Protein AF-A0A2J8VM03-F1 (afdb_monomer_lite)

pLDDT: mean 73.94, std 20.0, range [33.69, 96.19]

Radius of gyration: 18.46 Å; chains: 1; bounding box: 49×29×57 Å

Sequence (136 aa):
MLSLLIICLLPTIEGKNCLRCWPELSALIDYDLQILWGTPGPPTELSQSIHSLFLEDNNFLKPWYLDRDHLEEETAKFFTQVHQAIKTLRDDKTVLLEEIYMHKNLFTERLNKISDGLKEKAPQFLYLLTLPGSLQ

Structure (mmCIF, N/CA/C/O backbone):
data_AF-A0A2J8VM03-F1
#
_entry.id   AF-A0A2J8VM03-F1
#
loop_
_atom_site.group_PDB
_atom_site.id
_atom_site.type_symbol
_atom_site.label_atom_id
_atom_site.label_alt_id
_atom_site.label_comp_id
_atom_site.label_asym_id
_atom_site.label_entity_id
_atom_site.label_seq_id
_atom_site.pdbx_PDB_ins_code
_atom_site.Cartn_x
_atom_site.Cartn_y
_atom_site.Cartn_z
_atom_site.occupancy
_atom_site.B_iso_or_equiv
_atom_site.auth_seq_id
_atom_site.auth_comp_id
_atom_site.auth_asym_id
_atom_site.auth_atom_id
_atom_site.pdbx_PDB_model_num
ATOM 1 N N . MET A 1 1 ? 1.492 -13.453 -26.294 1.00 46.00 1 MET A N 1
ATOM 2 C CA . MET A 1 1 ? 2.097 -13.286 -24.951 1.00 46.00 1 MET A CA 1
ATOM 3 C C . MET A 1 1 ? 3.384 -12.454 -24.967 1.00 46.00 1 MET A C 1
ATOM 5 O O . MET A 1 1 ? 3.677 -11.836 -23.960 1.00 46.00 1 MET A O 1
ATOM 9 N N . LEU A 1 2 ? 4.104 -12.348 -26.095 1.00 40.03 2 LEU A N 1
ATOM 10 C CA . LEU A 1 2 ? 5.310 -11.509 -26.225 1.00 40.03 2 LEU A CA 1
ATOM 11 C C . LEU A 1 2 ? 5.022 -9.988 -26.261 1.00 40.03 2 LEU A C 1
ATOM 13 O O . LEU A 1 2 ? 5.847 -9.191 -25.836 1.00 40.03 2 LEU A O 1
ATOM 17 N N . SER A 1 3 ? 3.834 -9.575 -26.715 1.00 40.75 3 SER A N 1
ATOM 18 C CA . SER A 1 3 ? 3.472 -8.155 -26.877 1.00 40.75 3 SER A CA 1
ATOM 19 C C . SER A 1 3 ? 3.279 -7.389 -25.560 1.00 40.75 3 SER A C 1
ATOM 21 O O . SER A 1 3 ? 3.416 -6.173 -25.556 1.00 40.75 3 SER A O 1
ATOM 23 N N . LEU A 1 4 ? 3.000 -8.081 -24.447 1.00 45.47 4 LEU A N 1
ATOM 24 C CA . LEU A 1 4 ? 2.870 -7.465 -23.117 1.00 45.47 4 LEU A CA 1
ATOM 25 C C . LEU A 1 4 ? 4.227 -7.019 -22.552 1.00 45.47 4 LEU A C 1
ATOM 27 O O . LEU A 1 4 ? 4.305 -5.987 -21.898 1.00 45.47 4 LEU A O 1
ATOM 31 N N . LEU A 1 5 ? 5.305 -7.741 -22.878 1.00 44.03 5 LEU A N 1
ATOM 32 C CA . LEU A 1 5 ? 6.665 -7.405 -22.443 1.00 44.03 5 LEU A CA 1
ATOM 33 C C . LEU A 1 5 ? 7.210 -6.153 -23.152 1.00 44.03 5 LEU A C 1
ATOM 35 O O . LEU A 1 5 ? 8.019 -5.423 -22.591 1.00 44.03 5 LEU A O 1
ATOM 39 N N . ILE A 1 6 ? 6.735 -5.874 -24.370 1.00 42.47 6 ILE A N 1
ATOM 40 C CA . ILE A 1 6 ? 7.183 -4.725 -25.173 1.00 42.47 6 ILE A CA 1
ATOM 41 C C . ILE A 1 6 ? 6.544 -3.414 -24.685 1.00 42.47 6 ILE A C 1
ATOM 43 O O . ILE A 1 6 ? 7.162 -2.358 -24.791 1.00 42.47 6 ILE A O 1
ATOM 47 N N . ILE A 1 7 ? 5.346 -3.468 -24.092 1.00 46.88 7 ILE A N 1
ATOM 48 C CA . ILE A 1 7 ? 4.652 -2.273 -23.581 1.00 46.88 7 ILE A CA 1
ATOM 49 C C . ILE A 1 7 ? 5.328 -1.724 -22.309 1.00 46.88 7 ILE A C 1
ATOM 51 O O . ILE A 1 7 ? 5.284 -0.521 -22.083 1.00 46.88 7 ILE A O 1
ATOM 55 N N . CYS A 1 8 ? 6.027 -2.559 -21.529 1.00 48.91 8 CYS A N 1
ATOM 56 C CA . CYS A 1 8 ? 6.799 -2.113 -20.357 1.00 48.91 8 CYS A CA 1
ATOM 57 C C . CYS A 1 8 ? 8.197 -1.560 -20.685 1.00 48.91 8 CYS A C 1
ATOM 59 O O . CYS A 1 8 ? 8.781 -0.874 -19.853 1.00 48.91 8 CYS A O 1
ATOM 61 N N . LEU A 1 9 ? 8.753 -1.861 -21.865 1.00 41.00 9 LEU A N 1
ATOM 62 C CA . LEU A 1 9 ? 10.109 -1.440 -22.258 1.00 41.00 9 LEU A CA 1
ATOM 63 C C . LEU A 1 9 ? 10.127 -0.218 -23.186 1.00 41.00 9 LEU A C 1
ATOM 65 O O . LEU A 1 9 ? 11.195 0.327 -23.466 1.00 41.00 9 LEU A O 1
ATOM 69 N N . LEU A 1 10 ? 8.965 0.222 -23.671 1.00 33.69 10 LEU A N 1
ATOM 70 C CA . LEU A 1 10 ? 8.850 1.465 -24.419 1.00 33.69 10 LEU A CA 1
ATOM 71 C C . LEU A 1 10 ? 8.562 2.604 -23.438 1.00 33.69 10 LEU A C 1
ATOM 73 O O . LEU A 1 10 ? 7.562 2.535 -22.724 1.00 33.69 10 LEU A O 1
ATOM 77 N N . PRO A 1 11 ? 9.381 3.671 -23.408 1.00 38.25 11 PRO A N 1
ATOM 78 C CA . PRO A 1 11 ? 9.011 4.873 -22.690 1.00 38.25 11 PRO A CA 1
ATOM 79 C C . PRO A 1 11 ? 7.780 5.426 -23.404 1.00 38.25 11 PRO A C 1
ATOM 81 O O . PRO A 1 11 ? 7.889 6.029 -24.472 1.00 38.25 11 PRO A O 1
ATOM 84 N N . THR A 1 12 ? 6.584 5.188 -22.865 1.00 38.94 12 THR A N 1
ATOM 85 C CA . THR A 1 12 ? 5.425 5.967 -23.282 1.00 38.94 12 THR A CA 1
ATOM 86 C C . THR A 1 12 ? 5.795 7.421 -23.049 1.00 38.94 12 THR A C 1
ATOM 88 O O . THR A 1 12 ? 6.120 7.823 -21.935 1.00 38.94 12 THR A O 1
ATOM 91 N N . ILE A 1 13 ? 5.787 8.182 -24.140 1.00 39.03 13 ILE A N 1
ATOM 92 C CA . ILE A 1 13 ? 6.237 9.575 -24.278 1.00 39.03 13 ILE A CA 1
ATOM 93 C C . ILE A 1 13 ? 5.447 10.546 -23.364 1.00 39.03 13 ILE A C 1
ATOM 95 O O . ILE A 1 13 ? 5.728 11.737 -23.306 1.00 39.03 13 ILE A O 1
ATOM 99 N N . GLU A 1 14 ? 4.523 10.036 -22.553 1.00 39.06 14 GLU A N 1
ATOM 100 C CA . GLU A 1 14 ? 3.892 10.738 -21.445 1.00 39.06 14 GLU A CA 1
ATOM 101 C C . GLU A 1 14 ? 4.257 10.048 -20.128 1.00 39.06 14 GLU A C 1
ATOM 103 O O . GLU A 1 14 ? 3.719 8.991 -19.800 1.00 39.06 14 GLU A O 1
ATOM 108 N N . GLY A 1 15 ? 5.180 10.655 -19.378 1.00 45.25 15 GLY A N 1
ATOM 109 C CA . GLY A 1 15 ? 5.650 10.187 -18.076 1.00 45.25 15 GLY A CA 1
ATOM 110 C C . GLY A 1 15 ? 4.538 10.100 -17.033 1.00 45.25 15 GLY A C 1
ATOM 111 O O . GLY A 1 15 ? 4.345 11.017 -16.241 1.00 45.25 15 GLY A O 1
ATOM 112 N N . LYS A 1 16 ? 3.824 8.977 -17.019 1.00 46.19 16 LYS A N 1
ATOM 113 C CA . LYS A 1 16 ? 2.912 8.574 -15.948 1.00 46.19 16 LYS A CA 1
ATOM 114 C C . LYS A 1 16 ? 3.564 7.415 -15.191 1.00 46.19 16 LYS A C 1
ATOM 116 O O . LYS A 1 16 ? 4.279 6.608 -15.779 1.00 46.19 16 LYS A O 1
ATOM 121 N N . ASN A 1 17 ? 3.390 7.403 -13.873 1.00 52.91 17 ASN A N 1
ATOM 122 C CA . ASN A 1 17 ? 4.018 6.452 -12.953 1.00 52.91 17 ASN A CA 1
ATOM 123 C C . ASN A 1 17 ? 3.772 4.976 -13.352 1.00 52.91 17 ASN A C 1
ATOM 125 O O . ASN A 1 17 ? 2.734 4.629 -13.914 1.00 52.91 17 ASN A O 1
ATOM 129 N N . CYS A 1 18 ? 4.718 4.088 -13.014 1.00 59.84 18 CYS A N 1
ATOM 130 C CA . CYS A 1 18 ? 4.614 2.638 -13.259 1.00 59.84 18 CYS A CA 1
ATOM 131 C C . CYS A 1 18 ? 3.404 1.993 -12.540 1.00 59.84 18 CYS A C 1
ATOM 133 O O . CYS A 1 18 ? 2.971 0.899 -12.876 1.00 59.84 18 CYS A O 1
ATOM 135 N N . LEU A 1 19 ? 2.761 2.704 -11.608 1.00 57.62 19 LEU A N 1
ATOM 136 C CA . LEU A 1 19 ? 1.513 2.269 -10.975 1.00 57.62 19 LEU A CA 1
ATOM 137 C C . LEU A 1 19 ? 0.364 2.123 -11.985 1.00 57.62 19 LEU A C 1
ATOM 139 O O . LEU A 1 19 ? -0.469 1.233 -11.837 1.00 57.62 19 LEU A O 1
ATOM 143 N N . ARG A 1 20 ? 0.353 2.905 -13.076 1.00 56.12 20 ARG A N 1
ATOM 144 C CA . ARG A 1 20 ? -0.594 2.691 -14.188 1.00 56.12 20 ARG A CA 1
ATOM 145 C C . ARG A 1 20 ? -0.268 1.466 -15.047 1.00 56.12 20 ARG A C 1
ATOM 147 O O . ARG A 1 20 ? -1.1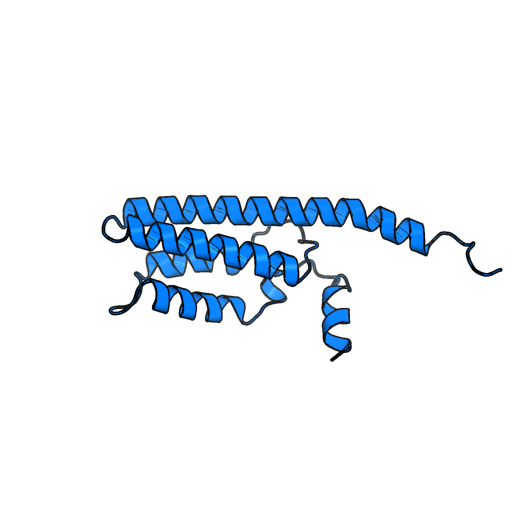27 1.033 -15.810 1.00 56.12 20 ARG A O 1
ATOM 154 N N . CYS A 1 21 ? 0.931 0.894 -14.923 1.00 64.06 21 CYS A N 1
ATOM 155 C CA . CYS A 1 21 ? 1.277 -0.383 -15.552 1.00 64.06 21 CYS A CA 1
ATOM 156 C C . CYS A 1 21 ? 0.620 -1.574 -14.838 1.00 64.06 21 CYS A C 1
ATOM 158 O O . CYS A 1 21 ? 0.650 -2.682 -15.371 1.00 64.06 21 CYS A O 1
ATOM 160 N N . TRP A 1 22 ? 0.010 -1.350 -13.668 1.00 72.44 22 TRP A N 1
ATOM 161 C CA . TRP A 1 22 ? -0.699 -2.372 -12.909 1.00 72.44 22 TRP A CA 1
ATOM 162 C C . TRP A 1 22 ? -2.113 -1.909 -12.516 1.00 72.44 22 TRP A C 1
ATOM 164 O O . TRP A 1 22 ? -2.373 -1.572 -11.360 1.00 72.44 22 TRP A O 1
ATOM 174 N N . PRO A 1 23 ? -3.053 -1.881 -13.476 1.00 70.44 23 PRO A N 1
ATOM 175 C CA . PRO A 1 23 ? -4.399 -1.351 -13.257 1.00 70.44 23 PRO A CA 1
ATOM 176 C C . PRO A 1 23 ? -5.198 -2.115 -12.188 1.00 70.44 23 PRO A C 1
ATOM 178 O O . PRO A 1 23 ? -6.060 -1.530 -11.539 1.00 70.44 23 PRO A O 1
ATOM 181 N N . GLU A 1 24 ? -4.900 -3.397 -11.962 1.00 79.75 24 GLU A N 1
ATOM 182 C CA . GLU A 1 24 ? -5.551 -4.224 -10.939 1.00 79.75 24 GLU A CA 1
ATOM 183 C C . GLU A 1 24 ? -5.014 -3.990 -9.520 1.00 79.75 24 GLU A C 1
ATOM 185 O O . GLU A 1 24 ? -5.624 -4.464 -8.562 1.00 79.75 24 GLU A O 1
ATOM 190 N N . LEU A 1 25 ? -3.896 -3.271 -9.358 1.00 78.94 25 LEU A N 1
ATOM 191 C CA . LEU A 1 25 ? -3.206 -3.135 -8.074 1.00 78.94 25 LEU A CA 1
ATOM 192 C C . LEU A 1 25 ? -4.127 -2.591 -6.978 1.00 78.94 25 LEU A C 1
ATOM 194 O O . LEU A 1 25 ? -4.205 -3.173 -5.905 1.00 78.94 25 LEU A O 1
ATOM 198 N N . SER A 1 26 ? -4.885 -1.532 -7.263 1.00 80.25 26 SER A N 1
ATOM 199 C CA . SER A 1 26 ? -5.823 -0.942 -6.296 1.00 80.25 26 SER A CA 1
ATOM 200 C C . SER A 1 26 ? -6.864 -1.960 -5.796 1.00 80.25 26 SER A C 1
ATOM 202 O O . SER A 1 26 ? -7.109 -2.048 -4.596 1.00 80.25 26 SER A O 1
ATOM 204 N N . ALA A 1 27 ? -7.404 -2.801 -6.685 1.00 84.56 27 ALA A N 1
ATOM 205 C CA . ALA A 1 27 ? -8.381 -3.825 -6.312 1.00 84.56 27 ALA A CA 1
ATOM 206 C C . ALA A 1 27 ? -7.753 -4.991 -5.527 1.00 84.56 27 ALA A C 1
ATOM 208 O O . ALA A 1 27 ? -8.375 -5.524 -4.608 1.00 84.56 27 ALA A O 1
ATOM 209 N N . LEU A 1 28 ? -6.520 -5.383 -5.867 1.00 85.06 28 LEU A N 1
ATOM 210 C CA . LEU A 1 28 ? -5.767 -6.397 -5.117 1.00 85.06 28 LEU A CA 1
ATOM 211 C C . LEU A 1 28 ? -5.463 -5.924 -3.693 1.00 85.06 28 LEU A C 1
ATOM 213 O O . LEU A 1 28 ? -5.590 -6.689 -2.745 1.00 85.06 28 LEU A O 1
ATOM 217 N N . ILE A 1 29 ? -5.145 -4.642 -3.542 1.00 84.38 29 ILE A N 1
ATOM 218 C CA . ILE A 1 29 ? -4.909 -4.000 -2.251 1.00 84.38 29 ILE A CA 1
ATOM 219 C C . ILE A 1 29 ? -6.151 -4.025 -1.367 1.00 84.38 29 ILE A C 1
ATOM 221 O O . ILE A 1 29 ? -6.046 -4.359 -0.189 1.00 84.38 29 ILE A O 1
ATOM 225 N N . ASP A 1 30 ? -7.319 -3.700 -1.924 1.00 87.06 30 ASP A N 1
ATOM 226 C CA . ASP A 1 30 ? -8.584 -3.782 -1.190 1.00 87.06 30 ASP A CA 1
ATOM 227 C C . ASP A 1 30 ? -8.870 -5.207 -0.721 1.00 87.06 30 ASP A C 1
ATOM 229 O O . ASP A 1 30 ? -9.238 -5.429 0.435 1.00 87.06 30 ASP A O 1
ATOM 233 N N . TYR A 1 31 ? -8.666 -6.180 -1.611 1.00 88.31 31 TYR A N 1
ATOM 234 C CA . TYR A 1 31 ? -8.830 -7.593 -1.299 1.00 88.31 31 TYR A CA 1
ATOM 235 C C . TYR A 1 31 ? -7.888 -8.043 -0.174 1.00 88.31 31 TYR A C 1
ATOM 237 O O . TYR A 1 31 ? -8.343 -8.628 0.814 1.00 88.31 31 TYR A O 1
ATOM 245 N N . ASP A 1 32 ? -6.599 -7.724 -0.277 1.00 89.38 32 ASP A N 1
ATOM 246 C CA . ASP A 1 32 ? -5.606 -8.091 0.729 1.00 89.38 32 ASP A CA 1
ATOM 247 C C . ASP A 1 32 ? -5.904 -7.407 2.062 1.00 89.38 32 ASP A C 1
ATOM 249 O O . ASP A 1 32 ? -5.942 -8.066 3.099 1.00 89.38 32 ASP A O 1
ATOM 253 N N . LEU A 1 33 ? -6.201 -6.106 2.063 1.00 90.12 33 LEU A N 1
ATOM 254 C CA . LEU A 1 33 ? -6.527 -5.372 3.284 1.00 90.12 33 LEU A CA 1
ATOM 255 C C . LEU A 1 33 ? -7.773 -5.943 3.975 1.00 90.12 33 LEU A C 1
ATOM 257 O O . LEU A 1 33 ? -7.798 -6.075 5.202 1.00 90.12 33 LEU A O 1
ATOM 261 N N . GLN A 1 34 ? -8.781 -6.338 3.197 1.00 91.44 34 GLN A N 1
ATOM 262 C CA . GLN A 1 34 ? -9.978 -6.999 3.704 1.00 91.44 34 GLN A CA 1
ATOM 263 C C . GLN A 1 34 ? -9.654 -8.349 4.366 1.00 91.44 34 GLN A C 1
ATOM 265 O O . GLN A 1 34 ? -10.234 -8.667 5.408 1.00 91.44 34 GLN A O 1
ATOM 270 N N . ILE A 1 35 ? -8.718 -9.124 3.810 1.00 90.88 35 ILE A N 1
ATOM 271 C CA . ILE A 1 35 ? -8.237 -10.378 4.411 1.00 90.88 35 ILE A CA 1
ATOM 272 C C . ILE A 1 35 ? -7.445 -10.110 5.688 1.00 90.88 35 ILE A C 1
ATOM 274 O O . ILE A 1 35 ? -7.679 -10.766 6.703 1.00 90.88 35 ILE A O 1
ATOM 278 N N . LEU A 1 36 ? -6.520 -9.149 5.649 1.00 90.38 36 LEU A N 1
ATOM 279 C CA . LEU A 1 36 ? -5.667 -8.813 6.786 1.00 90.38 36 LEU A CA 1
ATOM 280 C C . LEU A 1 36 ? -6.481 -8.309 7.979 1.00 90.38 36 LEU A C 1
ATOM 282 O O . LEU A 1 36 ? -6.121 -8.571 9.127 1.00 90.38 36 LEU A O 1
ATOM 286 N N . TRP A 1 37 ? -7.573 -7.593 7.712 1.00 91.44 37 TRP A N 1
ATOM 287 C CA . TRP A 1 37 ? -8.421 -7.023 8.748 1.00 91.44 37 TRP A CA 1
ATOM 288 C C . TRP A 1 37 ? -9.510 -7.983 9.252 1.00 91.44 37 TRP A C 1
ATOM 290 O O . TRP A 1 37 ? -9.772 -8.062 10.457 1.00 91.44 37 TRP A O 1
ATOM 300 N N . GLY A 1 38 ? -10.153 -8.727 8.350 1.00 89.44 38 GLY A N 1
ATOM 301 C CA . GLY A 1 38 ? -11.283 -9.602 8.665 1.00 89.44 38 GLY A CA 1
ATOM 302 C C . GLY A 1 38 ? -12.627 -8.868 8.756 1.00 89.44 38 GLY A C 1
ATOM 303 O O . GLY A 1 38 ? -12.810 -7.797 8.182 1.00 89.44 38 GLY A O 1
ATOM 304 N N . THR A 1 39 ? -13.603 -9.477 9.438 1.00 84.75 39 THR A N 1
ATOM 305 C CA . THR A 1 39 ? -14.967 -8.940 9.606 1.00 84.75 39 THR A CA 1
ATOM 306 C C . THR A 1 39 ? -15.187 -8.357 11.009 1.00 84.75 39 THR A C 1
ATOM 308 O O . THR A 1 39 ? -14.894 -9.059 11.980 1.00 84.75 39 THR A O 1
ATOM 311 N N . PRO A 1 40 ? -15.772 -7.148 11.152 1.00 85.06 40 PRO A N 1
ATOM 312 C CA . PRO A 1 40 ? -16.143 -6.203 10.087 1.00 85.06 40 PRO A CA 1
ATOM 313 C C . PRO A 1 40 ? -14.902 -5.655 9.364 1.00 85.06 40 PRO A C 1
ATOM 315 O O . PRO A 1 40 ? -13.818 -5.709 9.934 1.00 85.06 40 PRO A O 1
ATOM 318 N N . GLY A 1 41 ? -15.071 -5.170 8.126 1.00 86.31 41 GLY A N 1
ATOM 319 C CA . GLY A 1 41 ? -13.976 -4.705 7.260 1.00 86.31 41 GLY A CA 1
ATOM 320 C C . GLY A 1 41 ? -13.117 -3.570 7.842 1.00 86.31 41 GLY A C 1
ATOM 321 O O . GLY A 1 41 ? -13.432 -3.034 8.911 1.00 86.31 41 GLY A O 1
ATOM 322 N N . PRO A 1 42 ? -12.013 -3.213 7.160 1.00 89.19 42 PRO A N 1
ATOM 323 C CA . PRO A 1 42 ? -11.062 -2.224 7.649 1.00 89.19 42 PRO A CA 1
ATOM 324 C C . PRO A 1 42 ? -11.702 -0.838 7.810 1.00 89.19 42 PRO A C 1
ATOM 326 O O . PRO A 1 42 ? -12.627 -0.489 7.073 1.00 89.19 42 PRO A O 1
ATOM 329 N N . PRO A 1 43 ? -11.192 -0.005 8.736 1.00 89.94 43 PRO A N 1
ATOM 330 C CA . PRO A 1 43 ? -11.568 1.392 8.830 1.00 89.94 43 PRO A CA 1
ATOM 331 C C . PRO A 1 43 ? -11.354 2.094 7.492 1.00 89.94 43 PRO A C 1
ATOM 333 O O . PRO A 1 43 ? -10.331 1.904 6.823 1.00 89.94 43 PRO A O 1
ATOM 336 N N . THR A 1 44 ? -12.304 2.947 7.122 1.00 89.31 44 THR A N 1
ATOM 337 C CA . THR A 1 44 ? -12.251 3.701 5.868 1.00 89.31 44 THR A CA 1
ATOM 338 C C . THR A 1 44 ? -10.976 4.535 5.770 1.00 89.31 44 THR A C 1
ATOM 340 O O . THR A 1 44 ? -10.386 4.612 4.699 1.00 89.31 44 THR A O 1
ATOM 343 N N . GLU A 1 45 ? -10.496 5.099 6.880 1.00 90.19 45 GLU A N 1
ATOM 344 C CA . GLU A 1 45 ? -9.297 5.943 6.900 1.00 90.19 45 GLU A CA 1
ATOM 345 C C . GLU A 1 45 ? -8.014 5.155 6.628 1.00 90.19 45 GLU A C 1
ATOM 347 O O . GLU A 1 45 ? -7.099 5.674 5.992 1.00 90.19 45 GLU A O 1
ATOM 352 N N . LEU A 1 46 ? -7.951 3.890 7.061 1.00 89.12 46 LEU A N 1
ATOM 353 C CA . LEU A 1 46 ? -6.823 3.012 6.752 1.00 89.12 46 LEU A CA 1
ATOM 354 C C . LEU A 1 46 ? -6.789 2.708 5.253 1.00 89.12 46 LEU A C 1
ATOM 356 O O . LEU A 1 46 ? -5.754 2.872 4.609 1.00 89.12 46 LEU A O 1
ATOM 360 N N . SER A 1 47 ? -7.943 2.336 4.699 1.00 88.00 47 SER A N 1
ATOM 361 C CA . SER A 1 47 ? -8.090 2.043 3.272 1.00 88.00 47 SER A CA 1
ATOM 362 C C . SER A 1 47 ? -7.754 3.277 2.428 1.00 88.00 47 SER A C 1
ATOM 364 O O . SER A 1 47 ? -6.929 3.206 1.523 1.00 88.00 47 SER A O 1
ATOM 366 N N . GLN A 1 48 ? -8.307 4.443 2.777 1.00 88.38 48 GLN A N 1
ATOM 367 C CA . GLN A 1 48 ? -8.011 5.718 2.114 1.00 88.38 48 GLN A CA 1
ATOM 368 C C . GLN A 1 48 ? -6.530 6.095 2.207 1.00 88.38 48 GLN A C 1
ATOM 370 O O . GLN A 1 48 ? -5.957 6.542 1.215 1.00 88.38 48 GLN A O 1
ATOM 375 N N . SER A 1 49 ? -5.897 5.891 3.367 1.00 87.38 49 SER A N 1
ATOM 376 C CA . SER A 1 49 ? -4.466 6.151 3.535 1.00 87.38 49 SER A CA 1
ATOM 377 C C . SER A 1 49 ? -3.632 5.275 2.602 1.00 87.38 49 SER A C 1
ATOM 379 O O . SER A 1 49 ? -2.741 5.788 1.928 1.00 87.38 49 SER A O 1
ATOM 381 N N . ILE A 1 50 ? -3.933 3.980 2.494 1.00 87.19 50 ILE A N 1
ATOM 382 C CA . ILE A 1 50 ? -3.208 3.081 1.588 1.00 87.19 50 ILE A CA 1
ATOM 383 C C . ILE A 1 50 ? -3.469 3.460 0.125 1.00 87.19 50 ILE A C 1
ATOM 385 O O . ILE A 1 50 ? -2.517 3.579 -0.638 1.00 87.19 50 ILE A O 1
ATOM 389 N N . HIS A 1 51 ? -4.717 3.741 -0.265 1.00 84.12 51 HIS A N 1
ATOM 390 C CA . HIS A 1 51 ? -5.053 4.152 -1.637 1.00 84.12 51 HIS A CA 1
ATOM 391 C C . HIS A 1 51 ? -4.405 5.467 -2.065 1.00 84.12 51 HIS A C 1
ATOM 393 O O . HIS A 1 51 ? -4.096 5.634 -3.244 1.00 84.12 51 HIS A O 1
ATOM 399 N N . SER A 1 52 ? -4.149 6.388 -1.132 1.00 82.44 52 SER A N 1
ATOM 400 C CA . SER A 1 52 ? -3.481 7.660 -1.441 1.00 82.44 52 SER A CA 1
ATOM 401 C C . SER A 1 52 ? -2.088 7.455 -2.057 1.00 82.44 52 SER A C 1
ATOM 403 O O . SER A 1 52 ? -1.701 8.235 -2.921 1.00 82.44 52 SER A O 1
ATOM 405 N N . LEU A 1 53 ? -1.392 6.350 -1.738 1.00 74.69 53 LEU A N 1
ATOM 406 C CA . LEU A 1 53 ? -0.134 5.969 -2.406 1.00 74.69 53 LEU A CA 1
ATOM 407 C C . LEU A 1 53 ? -0.271 5.829 -3.927 1.00 74.69 53 LEU A C 1
ATOM 409 O O . LEU A 1 53 ? 0.689 6.067 -4.656 1.00 74.69 53 LEU A O 1
ATOM 413 N N . PHE A 1 54 ? -1.436 5.369 -4.387 1.00 67.88 54 PHE A N 1
ATOM 414 C CA . PHE A 1 54 ? -1.664 4.934 -5.765 1.00 67.88 54 PHE A CA 1
ATOM 415 C C . PHE A 1 54 ? -2.474 5.939 -6.580 1.00 67.88 54 PHE A C 1
ATOM 417 O O . PHE A 1 54 ? -2.392 5.942 -7.807 1.00 67.88 54 PHE A O 1
ATOM 424 N N . LEU A 1 55 ? -3.258 6.776 -5.899 1.00 60.72 55 LEU A N 1
ATOM 425 C CA . LEU A 1 55 ? -4.162 7.749 -6.511 1.00 60.72 55 LEU A CA 1
ATOM 426 C C . LEU A 1 55 ? -3.597 9.164 -6.556 1.00 60.72 55 LEU A C 1
ATOM 428 O O . LEU A 1 55 ? -4.063 9.970 -7.361 1.00 60.72 55 LEU A O 1
ATOM 432 N N . GLU A 1 56 ? -2.621 9.493 -5.711 1.00 55.06 56 GLU A N 1
ATOM 433 C CA . GLU A 1 56 ? -1.940 10.771 -5.840 1.00 55.06 56 GLU A CA 1
ATOM 434 C C . GLU A 1 56 ? -1.159 10.758 -7.164 1.00 55.06 56 GLU A C 1
ATOM 436 O O . GLU A 1 56 ? -0.122 10.100 -7.294 1.00 55.06 56 GLU A O 1
ATOM 441 N N . ASP A 1 57 ? -1.667 11.506 -8.157 1.00 50.50 57 ASP A N 1
ATOM 442 C CA . ASP A 1 57 ? -0.879 12.066 -9.260 1.00 50.50 57 ASP A CA 1
ATOM 443 C C . ASP A 1 57 ? 0.161 12.989 -8.608 1.00 50.50 57 ASP A C 1
ATOM 445 O O . ASP A 1 57 ? 0.055 14.217 -8.566 1.00 50.50 57 ASP A O 1
ATOM 449 N N . ASN A 1 58 ? 1.154 12.365 -7.986 1.00 46.72 58 ASN A N 1
ATOM 450 C CA . ASN A 1 58 ? 2.260 13.041 -7.376 1.00 46.72 58 ASN A CA 1
ATOM 451 C C . ASN A 1 58 ? 3.068 13.624 -8.527 1.00 46.72 58 ASN A C 1
ATOM 453 O O . ASN A 1 58 ? 3.978 12.990 -9.054 1.00 46.72 58 ASN A O 1
ATOM 457 N N . ASN A 1 59 ? 2.783 14.884 -8.856 1.00 43.66 59 ASN A N 1
ATOM 458 C CA . ASN A 1 59 ? 3.655 15.761 -9.640 1.00 43.66 59 ASN A CA 1
ATOM 459 C C . ASN A 1 59 ? 5.102 15.819 -9.080 1.00 43.66 59 ASN A C 1
ATOM 461 O O . ASN A 1 59 ? 5.976 16.433 -9.684 1.00 43.66 59 ASN A O 1
ATOM 465 N N . PHE A 1 60 ? 5.352 15.189 -7.925 1.00 39.47 60 PHE A N 1
ATOM 466 C CA . PHE A 1 60 ? 6.631 15.034 -7.238 1.00 39.47 60 PHE A CA 1
ATOM 467 C C . PHE A 1 60 ? 7.372 13.717 -7.515 1.00 39.47 60 PHE A C 1
ATOM 469 O O . PHE A 1 60 ? 8.551 13.615 -7.175 1.00 39.47 60 PHE A O 1
ATOM 476 N N . LEU A 1 61 ? 6.739 12.713 -8.127 1.00 49.19 61 LEU A N 1
ATOM 477 C CA . LEU A 1 61 ? 7.419 11.468 -8.473 1.00 49.19 61 LEU A CA 1
ATOM 478 C C . LEU A 1 61 ? 8.013 11.610 -9.873 1.00 49.19 61 LEU A C 1
ATOM 480 O O . LEU A 1 61 ? 7.293 11.720 -10.866 1.00 49.19 61 LEU A O 1
ATOM 484 N N . LYS A 1 62 ? 9.351 11.619 -9.955 1.00 53.53 62 LYS A N 1
ATOM 485 C CA . LYS A 1 62 ? 10.070 11.433 -11.225 1.00 53.53 62 LYS A CA 1
ATOM 486 C C . LYS A 1 62 ? 9.431 10.258 -11.987 1.00 53.53 62 LYS A C 1
ATOM 488 O O . LYS A 1 62 ? 9.032 9.291 -11.337 1.00 53.53 62 LYS A O 1
ATOM 493 N N . PRO A 1 63 ? 9.395 10.277 -13.333 1.00 58.16 63 PRO A N 1
ATOM 494 C CA . PRO A 1 63 ? 9.002 9.104 -14.103 1.00 58.16 63 PRO A CA 1
ATOM 495 C C . PRO A 1 63 ? 9.808 7.897 -13.618 1.00 58.16 63 PRO A C 1
ATOM 497 O O . PRO A 1 63 ? 11.038 7.891 -13.722 1.00 58.16 63 PRO A O 1
ATOM 500 N N . TRP A 1 64 ? 9.125 6.926 -13.017 1.00 63.41 64 TRP A N 1
ATOM 501 C CA . TRP A 1 64 ? 9.774 5.735 -12.499 1.00 63.41 64 TRP A CA 1
ATOM 502 C C . TRP A 1 64 ? 10.171 4.837 -13.658 1.00 63.41 64 TRP A C 1
ATOM 504 O O . TRP A 1 64 ? 9.322 4.368 -14.413 1.00 63.41 64 TRP A O 1
ATOM 514 N N . TYR A 1 65 ? 11.473 4.602 -13.783 1.00 64.94 65 TYR A N 1
ATOM 515 C CA . TYR A 1 65 ? 12.021 3.601 -14.681 1.00 64.94 65 TYR A CA 1
ATOM 516 C C . TYR A 1 65 ? 12.062 2.279 -13.912 1.00 64.94 65 TYR A C 1
ATOM 518 O O . TYR A 1 65 ? 13.076 1.925 -13.317 1.00 64.94 65 TYR A O 1
ATOM 526 N N . LEU A 1 66 ? 10.907 1.620 -13.835 1.00 71.88 66 LEU A N 1
ATOM 527 C CA . LEU A 1 66 ? 10.699 0.379 -13.092 1.00 71.88 66 LEU A CA 1
ATOM 528 C C . LEU A 1 66 ? 9.989 -0.628 -13.988 1.00 71.88 66 LEU A C 1
ATOM 530 O O . LEU A 1 66 ? 8.996 -0.287 -14.631 1.00 71.88 66 LEU A O 1
ATOM 534 N N . ASP A 1 67 ? 10.473 -1.864 -13.992 1.00 76.19 67 ASP A N 1
ATOM 535 C CA . ASP A 1 67 ?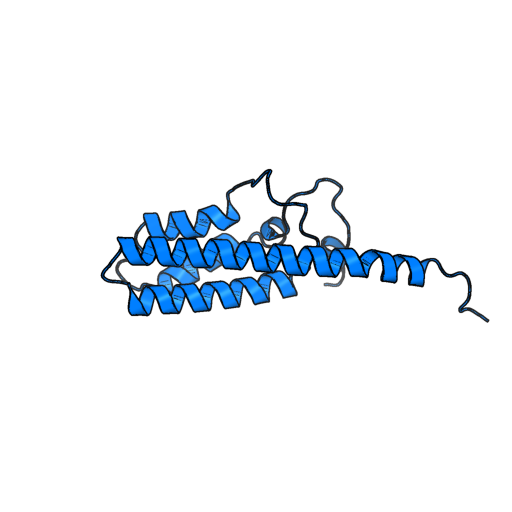 9.704 -2.986 -14.518 1.00 76.19 67 ASP A CA 1
ATOM 536 C C . ASP A 1 67 ? 8.678 -3.486 -13.484 1.00 76.19 67 ASP A C 1
ATOM 538 O O . ASP A 1 67 ? 8.664 -3.085 -12.315 1.00 76.19 67 ASP A O 1
ATOM 542 N N . ARG A 1 68 ? 7.780 -4.350 -13.959 1.00 76.75 68 ARG A N 1
ATOM 543 C CA . ARG A 1 68 ? 6.683 -4.915 -13.172 1.00 76.75 68 ARG A CA 1
ATOM 544 C C . ARG A 1 68 ? 7.185 -5.767 -12.005 1.00 76.75 68 ARG A C 1
ATOM 546 O O . ARG A 1 68 ? 6.564 -5.730 -10.950 1.00 76.75 68 ARG A O 1
ATOM 553 N N . ASP A 1 69 ? 8.305 -6.467 -12.168 1.00 82.69 69 ASP A N 1
ATOM 554 C CA . ASP A 1 69 ? 8.830 -7.398 -11.165 1.00 82.69 69 ASP A CA 1
ATOM 555 C C . ASP A 1 69 ? 9.323 -6.642 -9.922 1.00 82.69 69 ASP A C 1
ATOM 557 O O . ASP A 1 69 ? 8.980 -7.001 -8.796 1.00 82.69 69 ASP A O 1
ATOM 561 N N . HIS A 1 70 ? 10.054 -5.536 -10.106 1.00 84.75 70 HIS A N 1
ATOM 562 C CA . HIS A 1 70 ? 10.489 -4.695 -8.983 1.00 84.75 70 HIS A CA 1
ATOM 563 C C . HIS A 1 70 ? 9.310 -4.035 -8.261 1.00 84.75 70 HIS A C 1
ATOM 565 O O . HIS A 1 70 ? 9.340 -3.876 -7.038 1.00 84.75 70 HIS A O 1
ATOM 571 N N . LEU A 1 71 ? 8.276 -3.635 -9.010 1.00 82.12 71 LEU A N 1
ATOM 572 C CA . LEU A 1 71 ? 7.069 -3.067 -8.419 1.00 82.12 71 LEU A CA 1
ATOM 573 C C . LEU A 1 71 ? 6.324 -4.119 -7.584 1.00 82.12 71 LEU A C 1
ATOM 575 O O . LEU A 1 71 ? 5.982 -3.844 -6.438 1.00 82.12 71 LEU A O 1
ATOM 579 N 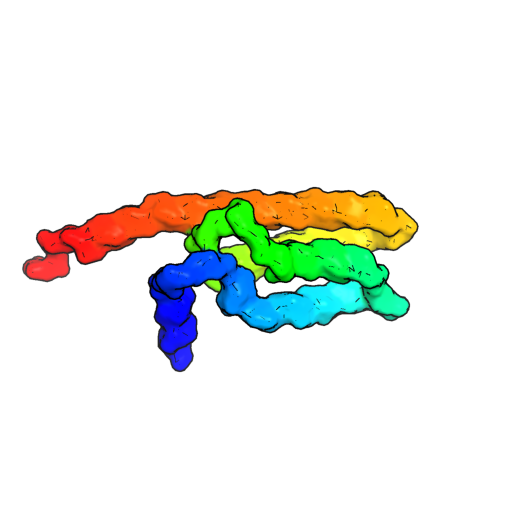N . GLU A 1 72 ? 6.130 -5.324 -8.124 1.00 85.25 72 GLU A N 1
ATOM 580 C CA . GLU A 1 72 ? 5.538 -6.462 -7.410 1.00 85.25 72 GLU A CA 1
ATOM 581 C C . GLU A 1 72 ? 6.304 -6.798 -6.127 1.00 85.25 72 GLU A C 1
ATOM 583 O O . GLU A 1 72 ? 5.696 -6.937 -5.062 1.00 85.25 72 GLU A O 1
ATOM 588 N N . GLU A 1 73 ? 7.634 -6.876 -6.201 1.00 90.50 73 GLU A N 1
ATOM 589 C CA . GLU A 1 73 ? 8.476 -7.208 -5.052 1.00 90.50 73 GLU A CA 1
ATOM 590 C C . GLU A 1 73 ? 8.353 -6.166 -3.930 1.00 90.50 73 GLU A C 1
ATOM 592 O O . GLU A 1 73 ? 8.154 -6.517 -2.761 1.00 90.50 73 GLU A O 1
ATOM 597 N N . GLU A 1 74 ? 8.453 -4.876 -4.258 1.00 89.12 74 GLU A N 1
ATOM 598 C CA . GLU A 1 74 ? 8.338 -3.823 -3.249 1.00 89.12 74 GLU A CA 1
ATOM 599 C C . GLU A 1 74 ? 6.912 -3.700 -2.702 1.00 89.12 74 GLU A C 1
ATOM 601 O O . GLU A 1 74 ? 6.746 -3.460 -1.502 1.00 89.12 74 GLU A O 1
ATOM 606 N N . THR A 1 75 ? 5.881 -3.930 -3.522 1.00 87.62 75 THR A N 1
ATOM 607 C CA . THR A 1 75 ? 4.490 -3.982 -3.052 1.00 87.62 75 THR A CA 1
ATOM 608 C C . THR A 1 75 ? 4.300 -5.127 -2.056 1.00 87.62 75 THR A C 1
ATOM 610 O O . THR A 1 75 ? 3.730 -4.913 -0.986 1.00 87.62 75 THR A O 1
ATOM 613 N N . ALA A 1 76 ? 4.836 -6.321 -2.327 1.00 90.94 76 ALA A N 1
ATOM 614 C CA . ALA A 1 76 ? 4.754 -7.452 -1.400 1.00 90.94 76 ALA A CA 1
ATOM 615 C C . ALA A 1 76 ? 5.453 -7.161 -0.056 1.00 90.94 76 ALA A C 1
ATOM 617 O O . ALA A 1 76 ? 4.932 -7.487 1.020 1.00 90.94 76 ALA A O 1
ATOM 618 N N . LYS A 1 77 ? 6.616 -6.494 -0.090 1.00 94.00 77 LYS A N 1
ATOM 619 C CA . LYS A 1 77 ? 7.317 -6.041 1.126 1.00 94.00 77 LYS A CA 1
ATOM 620 C C . LYS A 1 77 ? 6.485 -5.028 1.907 1.00 94.00 77 LYS A C 1
ATOM 622 O O . LYS A 1 77 ? 6.376 -5.158 3.125 1.00 94.00 77 LYS A O 1
ATOM 627 N N . PHE A 1 78 ? 5.884 -4.054 1.224 1.00 92.31 78 PHE A N 1
ATOM 628 C CA . PHE A 1 78 ? 4.998 -3.075 1.850 1.00 92.31 78 PHE A CA 1
ATOM 629 C C . PHE A 1 78 ? 3.806 -3.758 2.535 1.00 92.31 78 PHE A C 1
ATOM 631 O O . PHE A 1 78 ? 3.564 -3.517 3.715 1.00 92.31 78 PHE A O 1
ATOM 638 N N . PHE A 1 79 ? 3.126 -4.696 1.869 1.00 92.12 79 PHE A N 1
ATOM 639 C CA . PHE A 1 79 ? 2.000 -5.426 2.467 1.00 92.12 79 PHE A CA 1
ATOM 640 C C . PHE A 1 79 ? 2.394 -6.299 3.657 1.00 92.12 79 PHE A C 1
ATOM 642 O O . PHE A 1 79 ? 1.626 -6.433 4.609 1.00 92.12 79 PHE A O 1
ATOM 649 N N . THR A 1 80 ? 3.615 -6.833 3.662 1.00 93.94 80 THR A N 1
ATOM 650 C CA . THR A 1 80 ? 4.154 -7.530 4.837 1.00 93.94 80 THR A CA 1
ATOM 651 C C . THR A 1 80 ? 4.259 -6.588 6.040 1.00 93.94 80 THR A C 1
ATOM 653 O O . THR A 1 80 ? 3.896 -6.969 7.154 1.00 93.94 80 THR A O 1
ATOM 656 N N . GLN A 1 81 ? 4.707 -5.348 5.823 1.00 95.12 81 GLN A N 1
ATOM 657 C CA . GLN A 1 81 ? 4.787 -4.328 6.871 1.00 95.12 81 GLN A CA 1
ATOM 658 C C . GLN A 1 81 ? 3.390 -3.892 7.337 1.00 95.12 81 GLN A C 1
ATOM 660 O O . GLN A 1 81 ? 3.123 -3.876 8.535 1.00 95.12 81 GLN A O 1
ATOM 665 N N . VAL A 1 82 ? 2.459 -3.659 6.404 1.00 93.62 82 VAL A N 1
ATOM 666 C CA . VAL A 1 82 ? 1.044 -3.371 6.710 1.00 93.62 82 VAL A CA 1
ATOM 667 C C . VAL A 1 82 ? 0.425 -4.480 7.562 1.00 93.62 82 VAL A C 1
ATOM 669 O O . VAL A 1 82 ? -0.215 -4.199 8.573 1.00 93.62 82 VAL A O 1
ATOM 672 N N . HIS A 1 83 ? 0.645 -5.747 7.206 1.00 94.31 83 HIS A N 1
ATOM 673 C CA . HIS A 1 83 ? 0.156 -6.883 7.983 1.00 94.31 83 HIS A CA 1
ATOM 674 C C . HIS A 1 83 ? 0.701 -6.883 9.417 1.00 94.31 83 HIS A C 1
ATOM 676 O O . HIS A 1 83 ? -0.058 -7.084 10.367 1.00 94.31 83 HIS A O 1
ATOM 682 N N . GLN A 1 84 ? 2.002 -6.638 9.586 1.00 96.19 84 GLN A N 1
ATOM 683 C CA . GLN A 1 84 ? 2.639 -6.575 10.903 1.00 96.19 84 GLN A CA 1
ATOM 684 C C . GLN A 1 84 ? 2.105 -5.410 11.745 1.00 96.19 84 GLN A C 1
ATOM 686 O O . GLN A 1 84 ? 1.811 -5.603 12.929 1.00 96.19 84 GLN A O 1
ATOM 691 N N . ALA A 1 85 ? 1.921 -4.239 11.131 1.00 95.88 85 ALA A N 1
ATOM 692 C CA . ALA A 1 85 ? 1.342 -3.068 11.775 1.00 95.88 85 ALA A CA 1
ATOM 693 C C . ALA A 1 85 ? -0.099 -3.348 12.223 1.00 95.88 85 ALA A C 1
ATOM 695 O O . ALA A 1 85 ? -0.408 -3.188 13.400 1.00 95.88 85 ALA A O 1
ATOM 696 N N . ILE A 1 86 ? -0.955 -3.877 11.339 1.00 94.12 86 ILE A N 1
ATOM 697 C CA . ILE A 1 86 ? -2.337 -4.254 11.682 1.00 94.12 86 ILE A CA 1
ATOM 698 C C . ILE A 1 86 ? -2.349 -5.275 12.818 1.00 94.12 86 ILE A C 1
ATOM 700 O O . ILE A 1 86 ? -3.104 -5.117 13.768 1.00 94.12 86 ILE A O 1
ATOM 704 N N . LYS A 1 87 ? -1.501 -6.306 12.766 1.00 94.50 87 LYS A N 1
ATOM 705 C CA . LYS A 1 87 ? -1.447 -7.344 13.805 1.00 94.50 87 LYS A CA 1
ATOM 706 C C . LYS A 1 87 ? -1.092 -6.786 15.188 1.00 94.50 87 LYS A C 1
ATOM 708 O O . LYS A 1 87 ? -1.547 -7.333 16.188 1.00 94.50 87 LYS A O 1
ATOM 713 N N . THR A 1 88 ? -0.268 -5.743 15.240 1.00 95.56 88 THR A N 1
ATOM 714 C CA . THR A 1 88 ? 0.306 -5.219 16.489 1.00 95.56 88 THR A CA 1
ATOM 715 C C . THR A 1 88 ? -0.466 -4.019 17.031 1.00 95.56 88 THR A C 1
ATOM 717 O O . THR A 1 88 ? -0.606 -3.874 18.240 1.00 95.56 88 THR A O 1
ATOM 720 N N . LEU A 1 89 ? -0.971 -3.166 16.140 1.00 95.44 89 LEU A N 1
ATOM 721 C CA . LEU A 1 89 ? -1.502 -1.838 16.454 1.00 95.44 89 LEU A CA 1
ATOM 722 C C . LEU A 1 89 ? -3.005 -1.725 16.176 1.00 95.44 89 LEU A C 1
ATOM 724 O O . LEU A 1 89 ? -3.546 -0.626 16.195 1.00 95.44 89 LEU A O 1
ATOM 728 N N . ARG A 1 90 ? -3.696 -2.843 15.909 1.00 90.81 90 ARG A N 1
ATOM 729 C CA . ARG A 1 90 ? -5.117 -2.857 15.519 1.00 90.81 90 ARG A CA 1
ATOM 730 C C . ARG A 1 90 ? -6.013 -1.994 16.408 1.00 90.81 90 ARG A C 1
ATOM 732 O O . ARG A 1 90 ? -6.896 -1.308 15.897 1.00 90.81 90 ARG A O 1
ATOM 739 N N . ASP A 1 91 ? -5.797 -2.079 17.717 1.00 92.06 91 ASP A N 1
ATOM 740 C CA . ASP A 1 91 ? -6.645 -1.447 18.728 1.00 92.06 91 ASP A CA 1
ATOM 741 C C . ASP A 1 91 ? -6.294 0.035 18.940 1.00 92.06 91 ASP A C 1
ATOM 743 O O . ASP A 1 91 ? -7.134 0.807 19.404 1.00 92.06 91 ASP A O 1
ATOM 747 N N . ASP A 1 92 ? -5.086 0.453 18.548 1.00 93.94 92 ASP A N 1
ATOM 748 C CA . ASP A 1 92 ? -4.642 1.845 18.578 1.00 93.94 92 ASP A CA 1
ATOM 749 C C . ASP A 1 92 ? -4.611 2.421 17.159 1.00 93.94 92 ASP A C 1
ATOM 751 O O . ASP A 1 92 ? -3.582 2.489 16.482 1.00 93.94 92 ASP A O 1
ATOM 755 N N . LYS A 1 93 ? -5.793 2.839 16.696 1.00 90.00 93 LYS A N 1
ATOM 756 C CA . LYS A 1 93 ? -5.999 3.371 15.343 1.00 90.00 93 LYS A CA 1
ATOM 757 C C . LYS A 1 93 ? -5.055 4.530 15.007 1.00 90.00 93 LYS A C 1
ATOM 759 O O . LYS A 1 93 ? -4.634 4.633 13.857 1.00 90.00 93 LYS A O 1
ATOM 764 N N . THR A 1 94 ? -4.752 5.408 15.961 1.00 93.38 94 THR A N 1
ATOM 765 C CA . THR A 1 94 ? -3.908 6.584 15.705 1.00 93.38 94 THR A CA 1
ATOM 766 C C . THR A 1 94 ? -2.479 6.146 15.419 1.00 93.38 94 THR A C 1
ATOM 768 O O . THR A 1 94 ? -1.935 6.496 14.373 1.00 93.38 94 THR A O 1
ATOM 771 N N . VAL A 1 95 ? -1.919 5.299 16.286 1.00 95.81 95 VAL A N 1
ATOM 772 C CA . VAL A 1 95 ? -0.558 4.773 16.120 1.00 95.81 95 VAL A CA 1
ATOM 773 C C . VAL A 1 95 ? -0.462 3.886 14.877 1.00 95.81 95 VAL A C 1
ATOM 775 O O . VAL A 1 95 ? 0.517 3.960 14.139 1.00 95.81 95 VAL A O 1
ATOM 778 N N . LEU A 1 96 ? -1.502 3.101 14.572 1.00 95.25 96 LEU A N 1
ATOM 779 C CA . LEU A 1 96 ? -1.567 2.321 13.335 1.00 95.25 96 LEU A CA 1
ATOM 780 C C . LEU A 1 96 ? -1.466 3.209 12.089 1.00 95.25 96 LEU A C 1
ATOM 782 O O . LEU A 1 96 ? -0.718 2.888 11.170 1.00 95.25 96 LEU A O 1
ATOM 786 N N . LEU A 1 97 ? -2.222 4.307 12.026 1.00 93.62 97 LEU A N 1
ATOM 787 C CA . LEU A 1 97 ? -2.198 5.197 10.863 1.00 93.62 97 LEU A CA 1
ATOM 788 C C . LEU A 1 97 ? -0.842 5.899 10.703 1.00 93.62 97 LEU A C 1
ATOM 790 O O . LEU A 1 97 ? -0.387 6.065 9.570 1.00 93.62 97 LEU A O 1
ATOM 794 N N . GLU A 1 98 ? -0.187 6.263 11.807 1.00 94.50 98 GLU A N 1
ATOM 795 C CA . GLU A 1 98 ? 1.177 6.807 11.800 1.00 94.50 98 GLU A CA 1
ATOM 796 C C . GLU A 1 98 ? 2.196 5.781 11.284 1.00 94.50 98 GLU A C 1
ATOM 798 O O . GLU A 1 98 ? 2.994 6.096 10.400 1.00 94.50 98 GLU A O 1
ATOM 803 N N . GLU A 1 99 ? 2.127 4.533 11.751 1.00 96.00 99 GLU A N 1
ATOM 804 C CA . GLU A 1 99 ? 3.021 3.458 11.302 1.00 96.00 99 GLU A CA 1
ATOM 805 C C . GLU A 1 99 ? 2.825 3.152 9.807 1.00 96.00 99 GLU A C 1
ATOM 807 O O . GLU A 1 99 ? 3.785 3.044 9.039 1.00 96.00 99 GLU A O 1
ATOM 812 N N . ILE A 1 100 ? 1.570 3.104 9.350 1.00 93.12 100 ILE A N 1
ATOM 813 C CA . ILE A 1 100 ? 1.244 2.937 7.929 1.00 93.12 100 ILE A CA 1
ATOM 814 C C . ILE A 1 100 ? 1.806 4.102 7.113 1.00 93.12 100 ILE A C 1
ATOM 816 O O . ILE A 1 100 ? 2.387 3.872 6.053 1.00 93.12 100 ILE A O 1
ATOM 820 N N . TYR A 1 101 ? 1.705 5.341 7.602 1.00 91.62 101 TYR A N 1
ATOM 821 C CA . TYR A 1 101 ? 2.320 6.498 6.949 1.00 91.62 101 TYR A CA 1
ATOM 822 C C . TYR A 1 101 ? 3.849 6.363 6.835 1.00 91.62 101 TYR A C 1
ATOM 824 O O . TYR A 1 101 ? 4.421 6.650 5.782 1.00 91.62 101 TYR A O 1
ATOM 832 N N . MET A 1 102 ? 4.522 5.851 7.866 1.00 93.06 102 MET A N 1
ATOM 833 C CA . MET A 1 102 ? 5.963 5.580 7.813 1.00 93.06 102 MET A CA 1
ATOM 834 C C . MET A 1 102 ? 6.312 4.509 6.770 1.00 93.06 102 MET A C 1
ATOM 836 O O . MET A 1 102 ? 7.244 4.690 5.981 1.00 93.06 102 MET A O 1
ATOM 840 N N . HIS A 1 103 ? 5.543 3.418 6.703 1.00 93.38 103 HIS A N 1
ATOM 841 C CA . HIS A 1 103 ? 5.725 2.374 5.689 1.00 93.38 103 HIS A CA 1
ATOM 842 C C . HIS A 1 103 ? 5.480 2.887 4.263 1.00 93.38 103 HIS A C 1
ATOM 844 O O . HIS A 1 103 ? 6.230 2.536 3.352 1.00 93.38 103 HIS A O 1
ATOM 850 N N . LYS A 1 104 ? 4.487 3.765 4.070 1.00 90.00 104 LYS A N 1
ATOM 851 C CA . LYS A 1 104 ? 4.201 4.434 2.789 1.00 90.00 104 LYS A CA 1
ATOM 852 C C . LYS A 1 104 ? 5.408 5.228 2.273 1.00 90.00 104 LYS A C 1
ATOM 854 O O . LYS A 1 104 ? 5.780 5.115 1.101 1.00 90.00 104 LYS A O 1
ATOM 859 N N . ASN A 1 105 ? 6.038 6.007 3.152 1.00 89.19 105 ASN A N 1
ATOM 860 C CA . ASN A 1 105 ? 7.216 6.805 2.803 1.00 89.19 105 ASN A CA 1
ATOM 861 C C . ASN A 1 105 ? 8.402 5.909 2.442 1.00 89.19 105 ASN A C 1
ATOM 863 O O . ASN A 1 105 ? 9.017 6.091 1.393 1.00 89.19 105 ASN A O 1
ATOM 867 N N . LEU A 1 106 ? 8.664 4.883 3.255 1.00 92.44 106 LEU A N 1
ATOM 868 C CA . LEU A 1 106 ? 9.741 3.928 3.005 1.00 92.44 106 LEU A CA 1
ATOM 869 C C . LEU A 1 106 ? 9.554 3.171 1.681 1.00 92.44 106 LEU A C 1
ATOM 871 O O . LEU A 1 106 ? 10.516 2.979 0.939 1.00 92.44 106 LEU A O 1
ATOM 875 N N . PHE A 1 107 ? 8.326 2.754 1.367 1.00 89.94 107 PHE A N 1
ATOM 876 C CA . PHE A 1 107 ? 7.986 2.132 0.087 1.00 89.94 107 PHE A CA 1
ATOM 877 C C . PHE A 1 107 ? 8.326 3.062 -1.087 1.00 89.94 107 PHE A C 1
ATOM 879 O O . PHE A 1 107 ? 9.043 2.672 -2.009 1.00 89.94 107 PHE A O 1
ATOM 886 N N . THR A 1 108 ? 7.912 4.327 -1.001 1.00 86.25 108 THR A N 1
ATOM 887 C CA . THR A 1 108 ? 8.191 5.347 -2.023 1.00 86.25 108 THR A CA 1
ATOM 888 C C . THR A 1 108 ? 9.695 5.595 -2.195 1.00 86.25 108 THR A C 1
ATOM 890 O O . THR A 1 108 ? 10.196 5.668 -3.319 1.00 86.25 108 THR A O 1
ATOM 893 N N . GLU A 1 109 ? 10.450 5.680 -1.097 1.00 89.31 109 GLU A N 1
ATOM 894 C CA . GLU A 1 109 ? 11.911 5.830 -1.122 1.00 89.31 109 GLU A CA 1
ATOM 895 C C . GLU A 1 109 ? 12.612 4.651 -1.806 1.00 89.31 109 GLU A C 1
ATOM 897 O O . GLU A 1 109 ? 13.533 4.853 -2.603 1.00 89.31 109 GLU A O 1
ATOM 902 N N . ARG A 1 110 ? 12.170 3.417 -1.538 1.00 90.38 110 ARG A N 1
ATOM 903 C CA . ARG A 1 110 ? 12.735 2.218 -2.172 1.00 90.38 110 ARG A CA 1
ATOM 904 C C . ARG A 1 110 ? 12.471 2.193 -3.670 1.00 90.38 110 ARG A C 1
ATOM 906 O O . ARG A 1 110 ? 13.410 1.963 -4.431 1.00 90.38 110 ARG A O 1
ATOM 913 N N . LEU A 1 111 ? 11.246 2.500 -4.095 1.00 85.50 111 LEU A N 1
ATOM 914 C CA . LEU A 1 111 ? 10.905 2.596 -5.515 1.00 85.50 111 LEU A CA 1
ATOM 915 C C . LEU A 1 111 ? 11.745 3.662 -6.229 1.00 85.50 111 LEU A C 1
ATOM 917 O O . LEU A 1 111 ? 12.309 3.392 -7.289 1.00 85.50 111 LEU A O 1
ATOM 921 N N . ASN A 1 112 ? 11.918 4.837 -5.614 1.00 84.50 112 ASN A N 1
ATOM 922 C CA . ASN A 1 112 ? 12.797 5.886 -6.138 1.00 84.50 112 ASN A CA 1
ATOM 923 C C . ASN A 1 112 ? 14.244 5.398 -6.291 1.00 84.50 112 ASN A C 1
ATOM 925 O O . ASN A 1 112 ? 14.859 5.609 -7.335 1.00 84.50 112 ASN A O 1
ATOM 929 N N . LYS A 1 113 ? 14.778 4.703 -5.281 1.00 89.31 113 LYS A N 1
ATOM 930 C CA . LYS A 1 113 ? 16.145 4.171 -5.302 1.00 89.31 113 LYS A CA 1
ATOM 931 C C . LYS A 1 113 ? 16.349 3.126 -6.401 1.00 89.31 113 LYS A C 1
ATOM 933 O O . LYS A 1 113 ? 17.368 3.165 -7.088 1.00 89.31 113 LYS A O 1
ATOM 938 N N . ILE A 1 114 ? 15.406 2.198 -6.567 1.00 86.38 114 ILE A N 1
ATOM 939 C CA . ILE A 1 114 ? 15.465 1.187 -7.632 1.00 86.38 114 ILE A CA 1
ATOM 940 C C . ILE A 1 114 ? 15.393 1.879 -8.995 1.00 86.38 114 ILE A C 1
ATOM 942 O O . ILE A 1 114 ? 16.232 1.618 -9.854 1.00 86.38 114 ILE A O 1
ATOM 946 N N . SER A 1 115 ? 14.452 2.812 -9.163 1.00 82.25 115 SER A N 1
ATOM 947 C CA . SER A 1 115 ? 14.286 3.577 -10.399 1.00 82.25 115 SER A CA 1
ATOM 948 C C . SER A 1 115 ? 15.558 4.339 -10.776 1.00 82.25 115 SER A C 1
ATOM 950 O O . SER A 1 115 ? 16.002 4.265 -11.921 1.00 82.25 115 SER A O 1
ATOM 952 N N . ASP A 1 116 ? 16.165 5.069 -9.835 1.00 84.31 116 ASP A N 1
ATOM 953 C CA . ASP A 1 116 ? 17.414 5.798 -10.083 1.00 84.31 116 ASP A CA 1
ATOM 954 C C . ASP A 1 116 ? 18.559 4.815 -10.427 1.00 84.31 116 ASP A C 1
ATOM 956 O O . ASP A 1 116 ? 19.284 5.034 -11.399 1.00 84.31 116 ASP A O 1
ATOM 960 N N . GLY A 1 117 ? 18.660 3.672 -9.736 1.00 84.62 117 GLY A N 1
ATOM 961 C CA . GLY A 1 117 ? 19.663 2.641 -10.031 1.00 84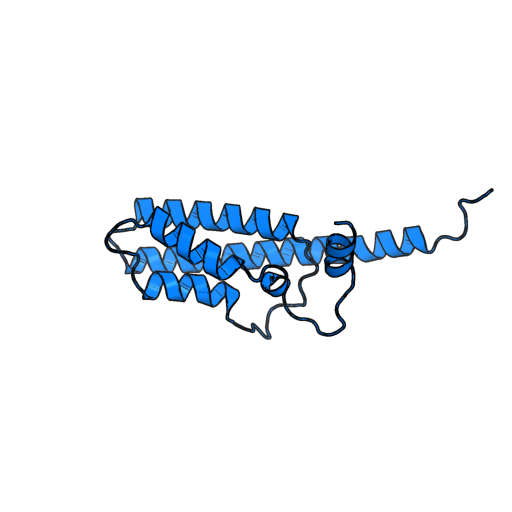.62 117 GLY A CA 1
ATOM 962 C C . GLY A 1 117 ? 19.492 1.957 -11.396 1.00 84.62 117 GLY A C 1
ATOM 963 O O . GLY A 1 117 ? 20.481 1.628 -12.054 1.00 84.62 117 GLY A O 1
ATOM 964 N N . LEU A 1 118 ? 18.257 1.750 -11.859 1.00 80.56 118 LEU A N 1
ATOM 965 C CA . LEU A 1 118 ? 17.982 1.233 -13.204 1.00 80.56 118 LEU A CA 1
ATOM 966 C C . LEU A 1 118 ? 18.241 2.302 -14.273 1.00 80.56 118 LEU A C 1
ATOM 968 O O . LEU A 1 118 ? 18.822 1.998 -15.318 1.00 80.56 118 LEU A O 1
ATOM 972 N N . LYS A 1 119 ? 17.899 3.564 -13.989 1.00 76.75 119 LYS A N 1
ATOM 973 C CA . LYS A 1 119 ? 18.204 4.703 -14.861 1.00 76.75 119 LYS A CA 1
ATOM 974 C C . LYS A 1 119 ? 19.705 4.884 -15.069 1.00 76.75 119 LYS A C 1
ATOM 976 O O . LYS A 1 119 ? 20.099 5.211 -16.178 1.00 76.75 119 LYS A O 1
ATOM 981 N N . GLU A 1 120 ? 20.546 4.673 -14.059 1.00 79.19 120 GLU A N 1
ATOM 982 C CA . GLU A 1 120 ? 22.012 4.740 -14.198 1.00 79.19 120 GLU A CA 1
ATOM 983 C C . GLU A 1 120 ? 22.593 3.593 -15.040 1.00 79.19 120 GLU A C 1
ATOM 985 O O . GLU A 1 120 ? 23.593 3.772 -15.740 1.00 79.19 120 GLU A O 1
ATOM 990 N N . LYS A 1 121 ? 21.945 2.422 -15.029 1.00 71.31 121 LYS A N 1
ATOM 991 C CA . LYS A 1 121 ? 22.334 1.255 -15.839 1.00 71.31 121 LYS A CA 1
ATOM 992 C C . LYS A 1 121 ? 21.843 1.337 -17.287 1.00 71.31 121 LYS A C 1
ATOM 994 O O . LYS A 1 121 ? 22.480 0.779 -18.179 1.00 71.31 121 LYS A O 1
ATOM 999 N N . ALA A 1 122 ? 20.750 2.052 -17.552 1.00 60.59 122 ALA A N 1
ATOM 1000 C CA . ALA A 1 122 ? 20.215 2.243 -18.902 1.00 60.59 122 ALA A CA 1
ATOM 1001 C C . ALA A 1 122 ? 21.219 2.883 -19.901 1.00 60.59 122 ALA A C 1
ATOM 1003 O O . ALA A 1 122 ? 21.331 2.368 -21.017 1.00 60.59 122 ALA A O 1
ATOM 1004 N N . PRO A 1 123 ? 22.019 3.915 -19.541 1.00 58.28 123 PRO A N 1
ATOM 1005 C CA . PRO A 1 123 ? 23.107 4.410 -20.376 1.00 58.28 123 PRO A CA 1
ATOM 1006 C C . PRO A 1 123 ? 24.113 3.317 -20.748 1.00 58.28 123 PRO A C 1
ATOM 1008 O O . PRO A 1 123 ? 24.568 3.287 -21.885 1.00 58.28 123 PRO A O 1
ATOM 1011 N N . GLN A 1 124 ? 24.437 2.390 -19.838 1.00 52.62 124 GLN A N 1
ATOM 1012 C CA . GLN A 1 124 ? 25.394 1.311 -20.120 1.00 52.62 124 GLN A CA 1
ATOM 1013 C C . GLN A 1 124 ? 24.852 0.324 -21.165 1.00 52.62 124 GLN A C 1
ATOM 1015 O O . GLN A 1 124 ? 25.596 -0.104 -22.047 1.00 52.62 124 GLN A O 1
ATOM 1020 N N . PHE A 1 125 ? 23.552 0.018 -21.124 1.00 47.09 125 PHE A N 1
ATOM 1021 C CA . PHE A 1 125 ? 22.894 -0.843 -22.115 1.00 47.09 125 PHE A CA 1
ATOM 1022 C C . PHE A 1 125 ? 22.785 -0.179 -23.496 1.00 47.09 125 PHE A C 1
ATOM 1024 O O . PHE A 1 125 ? 23.018 -0.828 -24.515 1.00 47.09 125 PHE A O 1
ATOM 1031 N N . LEU A 1 126 ? 22.492 1.125 -23.541 1.00 50.75 126 LEU A N 1
ATOM 1032 C CA . LEU A 1 126 ? 22.491 1.907 -24.783 1.00 50.75 126 LEU A CA 1
ATOM 1033 C C . LEU A 1 126 ? 23.897 2.034 -25.393 1.00 50.75 126 LEU A C 1
ATOM 1035 O O . LEU A 1 126 ? 24.028 1.952 -26.612 1.00 50.75 126 LEU A O 1
ATOM 1039 N N . TYR A 1 127 ? 24.951 2.160 -24.580 1.00 46.28 127 TYR A N 1
ATOM 1040 C CA . TYR A 1 127 ? 26.339 2.120 -25.064 1.00 46.28 127 TYR A CA 1
ATOM 1041 C C . TYR A 1 127 ? 26.723 0.746 -25.644 1.00 46.28 127 TYR A C 1
ATOM 1043 O O . TYR A 1 127 ? 27.375 0.679 -26.682 1.00 46.28 127 TYR A O 1
ATOM 1051 N N . LEU A 1 128 ? 26.279 -0.356 -25.030 1.00 46.31 128 LEU A N 1
ATOM 1052 C CA . LEU A 1 128 ? 26.513 -1.718 -25.534 1.00 46.31 128 LEU A CA 1
ATOM 1053 C C . LEU A 1 128 ? 25.808 -1.999 -26.871 1.00 46.31 128 LEU A C 1
ATOM 1055 O O . LEU A 1 128 ? 26.374 -2.678 -27.723 1.00 46.31 128 LEU A O 1
ATOM 1059 N N . LEU A 1 129 ? 24.607 -1.451 -27.080 1.00 44.72 129 LEU A N 1
ATOM 1060 C CA . LEU A 1 129 ? 23.849 -1.596 -28.332 1.00 44.72 129 LEU A CA 1
ATOM 1061 C C . LEU A 1 129 ? 24.309 -0.644 -29.449 1.00 44.72 129 LEU A C 1
ATOM 1063 O O . LEU A 1 129 ? 23.959 -0.852 -30.608 1.00 44.72 129 LEU A O 1
ATOM 1067 N N . THR A 1 130 ? 25.084 0.394 -29.120 1.00 43.03 130 THR A N 1
ATOM 1068 C CA . THR A 1 130 ? 25.605 1.376 -30.088 1.00 43.03 130 THR A CA 1
ATOM 1069 C C . THR A 1 130 ? 27.072 1.159 -30.455 1.00 43.03 130 THR A C 1
ATOM 1071 O O . THR A 1 130 ? 27.578 1.886 -31.306 1.00 43.03 130 THR A O 1
ATOM 1074 N N . LEU A 1 131 ? 27.751 0.152 -29.889 1.00 40.28 131 LEU A N 1
ATOM 1075 C CA . LEU A 1 131 ? 29.089 -0.254 -30.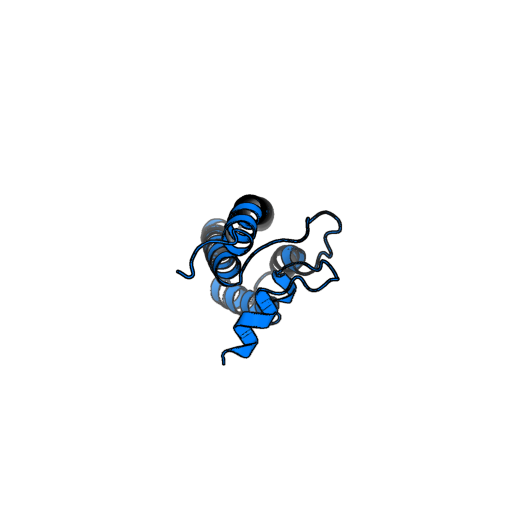327 1.00 40.28 131 LEU A CA 1
ATOM 1076 C C . LEU A 1 131 ? 29.004 -0.976 -31.688 1.00 40.28 131 LEU A C 1
ATOM 1078 O O . LEU A 1 131 ? 28.502 -2.101 -31.756 1.00 40.28 131 LEU A O 1
ATOM 1082 N N . PRO A 1 132 ? 29.521 -0.389 -32.783 1.00 44.38 132 PRO A N 1
ATOM 1083 C CA . PRO A 1 132 ? 29.588 -1.070 -34.064 1.00 44.38 132 PRO A CA 1
ATOM 1084 C C . PRO A 1 132 ? 30.808 -1.998 -34.033 1.00 44.38 132 PRO A C 1
ATOM 1086 O O . PRO A 1 132 ? 31.929 -1.545 -34.252 1.00 44.38 132 PRO A O 1
ATOM 1089 N N . GLY A 1 133 ? 30.635 -3.283 -33.708 1.00 52.03 133 GLY A N 1
ATOM 1090 C CA . GLY A 1 133 ? 31.804 -4.173 -33.686 1.00 52.03 133 GLY A CA 1
ATOM 1091 C C . GLY A 1 133 ? 31.650 -5.600 -33.167 1.00 52.03 133 GLY A C 1
ATOM 1092 O O . GLY A 1 133 ? 32.597 -6.103 -32.577 1.00 52.03 133 GLY A O 1
ATOM 1093 N N . SER A 1 134 ? 30.516 -6.279 -33.359 1.00 44.19 134 SER A N 1
ATOM 1094 C CA . SER A 1 134 ? 30.431 -7.729 -33.082 1.00 44.19 134 SER A CA 1
ATOM 1095 C C . SER A 1 134 ? 29.665 -8.503 -34.157 1.00 44.19 134 SER A C 1
ATOM 1097 O O . SER A 1 134 ? 28.793 -9.319 -33.881 1.00 44.19 134 SER A O 1
ATOM 1099 N N . LEU A 1 135 ? 30.029 -8.253 -35.413 1.00 44.19 135 LEU A N 1
ATOM 1100 C CA . LEU A 1 135 ? 29.773 -9.174 -36.517 1.00 44.19 135 LEU A CA 1
ATOM 1101 C C . LEU A 1 135 ? 30.992 -9.158 -37.438 1.00 44.19 135 LEU A C 1
ATOM 1103 O O . LEU A 1 135 ? 31.033 -8.431 -38.429 1.00 44.19 135 LEU A O 1
ATOM 1107 N N . GLN A 1 136 ? 32.000 -9.942 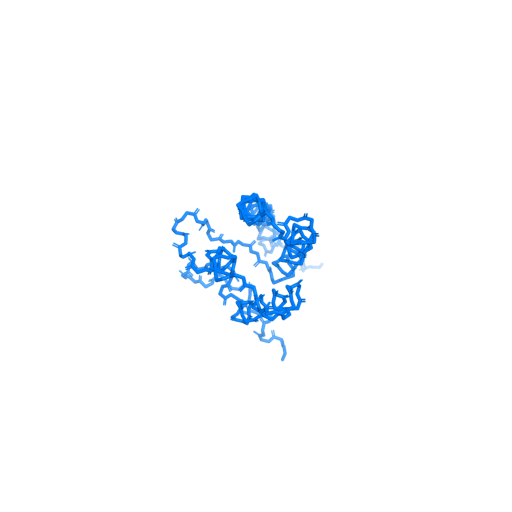-37.060 1.00 36.97 136 GLN A N 1
ATOM 1108 C CA . GLN A 1 136 ? 32.922 -10.552 -38.006 1.00 36.97 136 GLN A CA 1
ATOM 1109 C C . GLN A 1 136 ? 33.399 -11.893 -37.459 1.00 36.97 136 GLN A C 1
ATOM 1111 O O . GLN A 1 136 ? 33.727 -11.943 -36.253 1.00 36.97 136 GLN A O 1
#

Secondary structure (DSSP, 8-state):
-THHHHHHHS--SS---GGGG-TTHHHHHHHHHHHHH-SSPPPHHHHHHHHHHHH---TTS------HHHHHHHHHHHHHHHHHHHHHHTT-HHHHHHHHHHHHHHHHHHHHHHHHHHHHHHHHHHHHHH------

Organism: Pongo abelii (NCBI:txid9601)

Foldseek 3Di:
DVVLVVVLVDPPPDQDECLVVCPCPLVVLLVLQQVLQDPPGDDPVLNVLVCCLRPPPPPPDDRFSDDPVQVVVLVVVLSVQLSVLCVPCVVPVVVSSVSNVVSSVVSSVSSSVVRVVVVVCVVVVVVVVPDPDPDD